Protein AF-A0A3A9C4X3-F1 (afdb_monomer_lite)

Foldseek 3Di:
DPVVVVVVVVVVVVVVVVVVVVVVVVVVVVVVVVVVVVCVVCVVVVVVVVVCCVVPVCLVVDDPVRSVVVVVVVCPDPVNVCVVVVVDPDDPD

Structure (mmCIF, N/CA/C/O backbone):
data_AF-A0A3A9C4X3-F1
#
_entry.id   AF-A0A3A9C4X3-F1
#
loop_
_atom_site.group_PDB
_atom_site.id
_atom_site.type_symbol
_atom_site.label_atom_id
_atom_site.label_alt_id
_atom_site.label_comp_id
_atom_site.label_asym_id
_atom_site.label_entity_id
_atom_site.label_seq_id
_atom_site.pdbx_PDB_ins_code
_atom_site.Cartn_x
_atom_site.Cartn_y
_atom_site.Cartn_z
_atom_site.occupancy
_atom_site.B_iso_or_equiv
_atom_site.auth_seq_id
_atom_site.auth_comp_id
_atom_site.auth_asym_id
_atom_site.auth_atom_id
_atom_site.pdbx_PDB_model_num
ATOM 1 N N . MET A 1 1 ? -32.683 1.850 58.823 1.00 48.78 1 MET A N 1
ATOM 2 C CA . MET A 1 1 ? -32.042 1.003 57.793 1.00 48.78 1 MET A CA 1
ATOM 3 C C . MET A 1 1 ? -32.322 1.586 56.408 1.00 48.78 1 MET A C 1
ATOM 5 O O . MET A 1 1 ? -33.384 1.335 55.857 1.00 48.78 1 MET A O 1
ATOM 9 N N . ILE A 1 2 ? -31.422 2.428 55.886 1.00 55.81 2 ILE A N 1
ATOM 10 C CA . ILE A 1 2 ? -31.517 3.047 54.539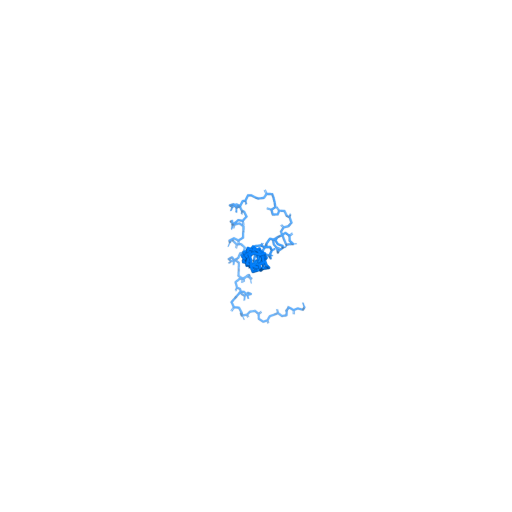 1.00 55.81 2 ILE A CA 1
ATOM 11 C C . ILE A 1 2 ? -30.215 2.821 53.727 1.00 55.81 2 ILE A C 1
ATOM 13 O O . ILE A 1 2 ? -30.126 3.194 52.563 1.00 55.81 2 ILE A O 1
ATOM 17 N N . GLU A 1 3 ? -29.208 2.146 54.288 1.00 57.22 3 GLU A N 1
ATOM 18 C CA . GLU A 1 3 ? -27.892 1.980 53.643 1.00 57.22 3 GLU A CA 1
ATOM 19 C C . GLU A 1 3 ? -27.916 1.042 52.421 1.00 57.22 3 GLU A C 1
ATOM 21 O O . GLU A 1 3 ? -27.266 1.325 51.417 1.00 57.22 3 GLU A O 1
ATOM 26 N N . SER A 1 4 ? -28.776 0.017 52.408 1.00 60.19 4 SER A N 1
ATOM 27 C CA . SER A 1 4 ? -28.790 -1.010 51.349 1.00 60.19 4 SER A CA 1
ATOM 28 C C . SER A 1 4 ? -29.157 -0.497 49.946 1.00 60.19 4 SER A C 1
ATOM 30 O O . SER A 1 4 ? -28.659 -1.009 48.938 1.00 60.19 4 SER A O 1
ATOM 32 N N . LYS A 1 5 ? -30.005 0.537 49.843 1.00 60.47 5 LYS A N 1
ATOM 33 C CA . LYS A 1 5 ? -30.401 1.117 48.545 1.00 60.47 5 LYS A CA 1
ATOM 34 C C . LYS A 1 5 ? -29.268 1.918 47.893 1.00 60.47 5 LYS A C 1
ATOM 36 O O . LYS A 1 5 ? -29.183 1.956 46.667 1.00 60.47 5 LYS A O 1
ATOM 41 N N . ASN A 1 6 ? -28.384 2.522 48.690 1.00 64.25 6 ASN A N 1
ATOM 42 C CA . ASN A 1 6 ? -27.268 3.328 48.190 1.00 64.25 6 ASN A CA 1
ATOM 43 C C . ASN A 1 6 ? -26.115 2.441 47.683 1.00 64.25 6 ASN A C 1
ATOM 45 O O . ASN A 1 6 ? -25.544 2.700 46.624 1.00 64.25 6 ASN A O 1
ATOM 49 N N . ASP A 1 7 ? -25.839 1.330 48.370 1.00 63.06 7 ASP A N 1
ATOM 50 C CA . ASP A 1 7 ? -24.816 0.366 47.943 1.00 63.06 7 ASP A CA 1
ATOM 51 C C . ASP A 1 7 ? -25.180 -0.344 46.634 1.00 63.06 7 ASP A C 1
ATOM 53 O O . ASP A 1 7 ? -24.323 -0.561 45.774 1.00 63.06 7 ASP A O 1
ATOM 57 N N . THR A 1 8 ? -26.469 -0.626 46.428 1.00 65.12 8 THR A N 1
ATOM 58 C CA . THR A 1 8 ? -26.966 -1.206 45.169 1.00 65.12 8 THR A CA 1
ATOM 59 C C . THR A 1 8 ? -26.758 -0.244 43.989 1.00 65.12 8 THR A C 1
ATOM 61 O O . THR A 1 8 ? -26.325 -0.667 42.916 1.00 65.12 8 THR A O 1
ATOM 64 N N . SER A 1 9 ? -26.979 1.060 44.202 1.00 76.06 9 SER A N 1
ATOM 65 C CA . SER A 1 9 ? -26.746 2.115 43.202 1.00 76.06 9 SER A CA 1
ATOM 66 C C . SER A 1 9 ? -25.261 2.254 42.832 1.00 76.06 9 SER A C 1
ATOM 68 O O . SER A 1 9 ? -24.903 2.261 41.654 1.00 76.06 9 SER A O 1
ATOM 70 N N . LYS A 1 10 ? -24.365 2.250 43.830 1.00 82.88 10 LYS A N 1
ATOM 71 C CA . LYS A 1 10 ? -22.907 2.306 43.611 1.00 82.88 10 LYS A CA 1
ATOM 72 C C . LYS A 1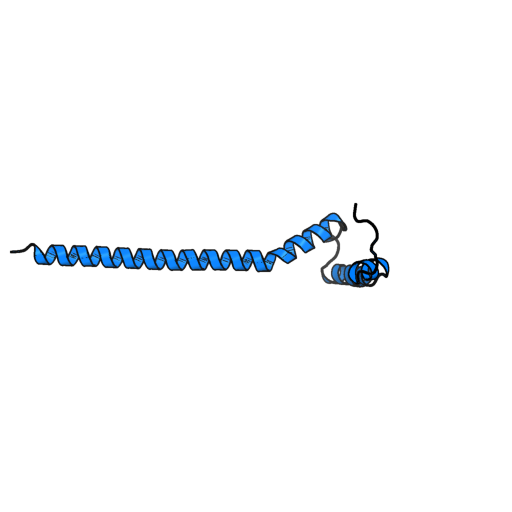 10 ? -22.367 1.074 42.883 1.00 82.88 10 LYS A C 1
ATOM 74 O O . LYS A 1 10 ? -21.444 1.183 42.077 1.00 82.88 10 LYS A O 1
ATOM 79 N N . ASN A 1 11 ? -22.921 -0.105 43.160 1.00 86.81 11 ASN A N 1
ATOM 80 C CA . ASN A 1 11 ? -22.529 -1.336 42.473 1.00 86.81 11 ASN A CA 1
ATOM 81 C C . ASN A 1 11 ? -22.956 -1.327 40.999 1.00 86.81 11 ASN A C 1
ATOM 83 O O . ASN A 1 11 ? -22.187 -1.766 40.142 1.00 86.81 11 ASN A O 1
ATOM 87 N N . LEU A 1 12 ? -24.130 -0.768 40.693 1.00 86.25 12 LEU A N 1
ATOM 88 C CA . LEU A 1 12 ? -24.597 -0.588 39.319 1.00 86.25 12 LEU A CA 1
ATOM 89 C C . LEU A 1 12 ? -23.698 0.376 38.531 1.00 86.25 12 LEU A C 1
ATOM 91 O O . LEU A 1 12 ? -23.306 0.071 37.405 1.00 86.25 12 LEU A O 1
ATOM 95 N N . GLU A 1 13 ? -23.314 1.504 39.132 1.00 89.31 13 GLU A N 1
ATOM 96 C CA . GLU A 1 13 ? -22.411 2.479 38.507 1.00 89.31 13 GLU A CA 1
ATOM 97 C C . GLU A 1 13 ? -21.036 1.868 38.197 1.00 89.31 13 GLU A C 1
ATOM 99 O O . GLU A 1 13 ? -20.531 1.991 37.077 1.00 89.31 13 GLU A O 1
ATOM 104 N N . LYS A 1 14 ? -20.468 1.112 39.146 1.00 91.50 14 LYS A N 1
ATOM 105 C CA . LYS A 1 14 ? -19.216 0.368 38.934 1.00 91.50 14 LYS A CA 1
ATOM 106 C C . LYS A 1 14 ? -19.336 -0.655 37.803 1.00 91.50 14 LYS A C 1
ATOM 108 O O . LYS A 1 14 ? -18.418 -0.769 36.990 1.00 91.50 14 LYS A O 1
ATOM 113 N N . ALA A 1 15 ? -20.455 -1.379 37.718 1.00 91.25 15 ALA A N 1
ATOM 114 C CA . ALA A 1 15 ? -20.694 -2.347 36.648 1.00 91.25 15 ALA A CA 1
ATOM 115 C C . ALA A 1 15 ? -20.790 -1.670 35.268 1.00 91.25 15 ALA A C 1
ATOM 117 O O . ALA A 1 15 ? -20.189 -2.144 34.301 1.00 91.25 15 ALA A O 1
ATOM 118 N N . LEU A 1 16 ? -21.472 -0.523 35.176 1.00 92.44 16 LEU A N 1
ATOM 119 C CA . LEU A 1 16 ? -21.555 0.272 33.945 1.00 92.44 16 LEU A CA 1
ATOM 120 C C . LEU A 1 16 ? -20.189 0.829 33.528 1.00 92.44 16 LEU A C 1
ATOM 122 O O . LEU A 1 16 ? -19.830 0.790 32.348 1.00 92.44 16 LEU A O 1
ATOM 126 N N . GLN A 1 17 ? -19.395 1.303 34.488 1.00 94.56 17 GLN A N 1
ATOM 127 C CA . GLN A 1 17 ? -18.044 1.791 34.225 1.00 94.56 17 GLN A CA 1
ATOM 128 C C . GLN A 1 17 ? -17.126 0.669 33.720 1.00 94.56 17 GLN A C 1
ATOM 130 O O . GLN A 1 17 ? -16.389 0.867 32.750 1.00 94.56 17 GLN A O 1
ATOM 135 N N . ALA A 1 18 ? -17.212 -0.522 34.320 1.00 94.25 18 ALA A N 1
ATOM 136 C CA . ALA A 1 18 ? -16.475 -1.701 33.875 1.00 94.25 18 ALA A CA 1
ATOM 137 C C . ALA A 1 18 ? -16.870 -2.118 32.448 1.00 94.25 18 ALA A C 1
ATOM 139 O O . ALA A 1 18 ? -15.994 -2.392 31.625 1.00 94.25 18 ALA A O 1
ATOM 140 N N . LEU A 1 19 ? -18.167 -2.090 32.119 1.00 94.44 19 LEU A N 1
ATOM 141 C CA . LEU A 1 19 ? -18.663 -2.383 30.772 1.00 94.44 19 LEU A CA 1
ATOM 142 C C . LEU A 1 19 ? -18.136 -1.376 29.742 1.00 94.44 19 LEU A C 1
ATOM 144 O O . LEU A 1 19 ? -17.622 -1.777 28.696 1.00 94.44 19 LEU A O 1
ATOM 148 N N . LYS A 1 20 ? -18.174 -0.077 30.059 1.00 95.50 20 LYS A N 1
ATOM 149 C CA . LYS A 1 20 ? -17.622 0.977 29.194 1.00 95.50 20 LYS A CA 1
ATOM 150 C C . LYS A 1 20 ? -16.122 0.790 28.967 1.00 95.50 20 LYS A C 1
ATOM 152 O O . LYS A 1 20 ? -15.636 0.912 27.842 1.00 95.50 20 LYS A O 1
ATOM 157 N N . GLN A 1 21 ? -15.378 0.447 30.016 1.00 95.50 21 GLN A N 1
ATOM 158 C CA . GLN A 1 21 ? -13.946 0.189 29.906 1.00 95.50 21 GLN A CA 1
ATOM 159 C C . GLN A 1 21 ? -13.655 -1.060 29.061 1.00 95.50 21 GLN A C 1
ATOM 161 O O . GLN A 1 21 ? -12.734 -1.041 28.243 1.00 95.50 21 GLN A O 1
ATOM 166 N N . ALA A 1 22 ? -14.439 -2.129 29.216 1.00 94.75 22 ALA A N 1
ATOM 167 C CA . ALA A 1 22 ? -14.310 -3.340 28.412 1.00 94.75 22 ALA A CA 1
ATOM 168 C C . ALA A 1 22 ? -14.583 -3.064 26.924 1.00 94.75 22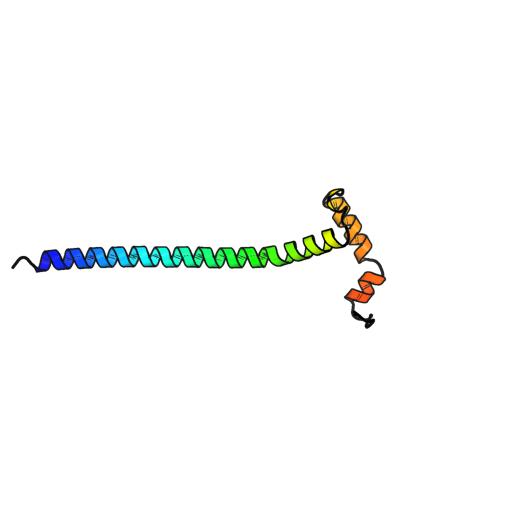 ALA A C 1
ATOM 170 O O . ALA A 1 22 ? -13.785 -3.460 26.073 1.00 94.75 22 ALA A O 1
ATOM 171 N N . GLN A 1 23 ? -15.636 -2.305 26.605 1.00 96.12 23 GLN A N 1
ATOM 172 C CA . GLN A 1 23 ? -15.930 -1.875 25.233 1.00 96.12 23 GLN A CA 1
ATOM 173 C C . GLN A 1 23 ? -14.781 -1.054 24.634 1.00 96.12 23 GLN A C 1
ATOM 175 O O . GLN A 1 23 ? -14.365 -1.306 23.501 1.00 96.12 23 GLN A O 1
ATOM 180 N N . GLN A 1 24 ? -14.203 -0.131 25.410 1.00 96.12 24 GLN A N 1
ATOM 181 C CA . GLN A 1 24 ? -13.047 0.653 24.974 1.00 96.12 24 GLN A CA 1
ATOM 182 C C . GLN A 1 24 ? -11.830 -0.238 24.676 1.00 96.12 24 GLN A C 1
ATOM 184 O O . GLN A 1 24 ? -11.141 -0.023 23.679 1.00 96.12 24 GLN A O 1
ATOM 189 N N . ARG A 1 25 ? -11.567 -1.260 25.503 1.00 96.62 25 ARG A N 1
ATOM 190 C CA . ARG A 1 25 ? -10.472 -2.222 25.274 1.00 96.62 25 ARG A CA 1
ATOM 191 C C . ARG A 1 25 ? -10.675 -3.004 23.977 1.00 96.62 25 ARG A C 1
ATOM 193 O O . ARG A 1 25 ? -9.736 -3.113 23.195 1.00 96.62 25 ARG A O 1
ATOM 200 N N . VAL A 1 26 ? -11.894 -3.477 23.713 1.00 94.50 26 VAL A N 1
ATOM 201 C CA . VAL A 1 26 ? -12.231 -4.188 22.467 1.00 94.50 26 VAL A CA 1
ATOM 202 C C . VAL A 1 26 ? -12.042 -3.283 21.246 1.00 94.50 26 VAL A C 1
ATOM 204 O O . VAL A 1 26 ? -11.428 -3.696 20.262 1.00 94.50 26 VAL A O 1
ATOM 207 N N . ALA A 1 27 ? -12.506 -2.031 21.311 1.00 95.81 27 ALA A N 1
ATOM 208 C CA . ALA A 1 27 ? -12.321 -1.063 20.231 1.00 95.81 27 ALA A CA 1
ATOM 209 C C . ALA A 1 27 ? -10.832 -0.767 19.967 1.00 95.81 27 ALA A C 1
ATOM 211 O O . ALA A 1 27 ? -10.393 -0.748 18.813 1.00 95.81 27 ALA A O 1
ATOM 212 N N . ASN A 1 28 ? -10.041 -0.593 21.029 1.00 96.25 28 ASN A N 1
ATOM 213 C CA . ASN A 1 28 ? -8.603 -0.354 20.932 1.00 96.25 28 ASN A CA 1
ATOM 214 C C . ASN A 1 28 ? -7.862 -1.555 20.322 1.00 96.25 28 ASN A C 1
ATOM 216 O O . ASN A 1 28 ? -7.012 -1.368 19.448 1.00 96.25 28 ASN A O 1
ATOM 220 N N . GLU A 1 29 ? -8.205 -2.782 20.722 1.00 94.75 29 GLU A N 1
ATOM 221 C CA . GLU A 1 29 ? -7.585 -3.990 20.168 1.00 94.75 29 GLU A CA 1
ATOM 222 C C . GLU A 1 29 ? -7.953 -4.174 18.689 1.00 94.75 29 GLU A C 1
ATOM 224 O O . GLU A 1 29 ? -7.082 -4.445 17.861 1.00 94.75 29 GLU A O 1
ATOM 229 N N . LYS A 1 30 ? -9.212 -3.903 18.312 1.00 96.62 30 LYS A N 1
ATOM 230 C CA . LYS A 1 30 ? -9.648 -3.916 16.906 1.00 96.62 30 LYS A CA 1
ATOM 231 C C . LYS A 1 30 ? -8.876 -2.898 16.061 1.00 96.62 30 LYS A C 1
ATOM 233 O O . LYS A 1 30 ? -8.444 -3.219 14.953 1.00 96.62 30 LYS A O 1
ATOM 238 N N . LYS A 1 31 ? -8.635 -1.690 16.587 1.00 96.38 31 LYS A N 1
ATOM 239 C CA . LYS A 1 31 ? -7.810 -0.669 15.916 1.00 96.38 31 LYS A CA 1
ATOM 240 C C . LYS A 1 31 ? -6.370 -1.152 15.717 1.00 96.38 31 LYS A C 1
ATOM 242 O O . LYS A 1 31 ? -5.833 -1.020 14.618 1.00 96.38 31 LYS A O 1
ATOM 247 N N . LYS A 1 32 ? -5.763 -1.752 16.745 1.00 96.44 32 LYS A N 1
ATOM 248 C CA . LYS A 1 32 ? -4.393 -2.289 16.695 1.00 96.44 32 LYS A CA 1
ATOM 249 C C . LYS A 1 32 ? -4.257 -3.425 15.679 1.00 96.44 32 LYS A C 1
ATOM 251 O O . LYS A 1 32 ? -3.282 -3.459 14.929 1.00 96.44 32 LYS A O 1
ATOM 256 N N . GLN A 1 33 ? -5.233 -4.330 15.621 1.00 94.38 33 GLN A N 1
ATOM 257 C CA . GLN A 1 33 ? -5.271 -5.393 14.614 1.00 94.38 33 GLN A CA 1
ATOM 258 C C . GLN A 1 33 ? -5.381 -4.822 13.197 1.00 94.38 33 GLN A C 1
ATOM 260 O O . GLN A 1 33 ? -4.639 -5.243 12.311 1.00 94.38 33 GLN A O 1
ATOM 265 N N . ASN A 1 34 ? -6.236 -3.818 12.993 1.00 95.62 34 ASN A N 1
ATOM 266 C CA . ASN A 1 34 ? -6.396 -3.194 11.683 1.00 95.62 34 ASN A CA 1
ATOM 267 C C . ASN A 1 34 ? -5.125 -2.460 11.223 1.00 95.62 34 ASN A C 1
ATOM 269 O O . ASN A 1 34 ? -4.744 -2.535 10.058 1.00 95.62 34 ASN A O 1
ATOM 273 N N . GLU A 1 35 ? -4.420 -1.790 12.137 1.00 94.31 35 GLU A N 1
ATOM 274 C CA . GLU A 1 35 ? -3.150 -1.138 11.813 1.00 94.31 35 GLU A CA 1
ATOM 275 C C . GLU A 1 35 ? -2.062 -2.153 11.439 1.00 94.31 35 GLU A C 1
ATOM 277 O O . GLU A 1 35 ? -1.341 -1.943 10.462 1.00 94.31 35 GLU A O 1
ATOM 282 N N . LYS A 1 36 ? -1.961 -3.268 12.176 1.00 95.06 36 LYS A N 1
ATOM 283 C CA . LYS A 1 36 ? -1.041 -4.364 11.838 1.00 95.06 36 LYS A CA 1
ATOM 284 C C . LYS A 1 36 ? -1.348 -4.942 10.459 1.00 95.06 36 LYS A C 1
ATOM 286 O O . LYS A 1 36 ? -0.428 -5.102 9.662 1.00 95.06 36 LYS A O 1
ATOM 291 N N . LYS A 1 37 ? -2.628 -5.189 10.167 1.00 94.69 37 LYS A N 1
ATOM 292 C CA . LYS A 1 37 ? -3.088 -5.678 8.864 1.00 94.69 37 LYS A CA 1
ATOM 293 C C . LYS A 1 37 ? -2.693 -4.715 7.739 1.00 94.69 37 LYS A C 1
ATOM 295 O O . LYS A 1 37 ? -2.004 -5.126 6.814 1.00 94.69 37 LYS A O 1
ATOM 300 N N . ARG A 1 38 ? -2.993 -3.419 7.883 1.00 94.00 38 ARG A N 1
ATOM 301 C CA . ARG A 1 38 ? -2.626 -2.386 6.897 1.00 94.00 38 ARG A CA 1
ATOM 302 C C . ARG A 1 38 ? -1.114 -2.298 6.669 1.00 94.00 38 ARG A C 1
ATOM 304 O O . ARG A 1 38 ? -0.669 -2.133 5.536 1.00 94.00 38 ARG A O 1
ATOM 311 N N . LYS A 1 39 ? -0.310 -2.380 7.737 1.00 93.00 39 LYS A N 1
ATOM 312 C CA . LYS A 1 39 ? 1.159 -2.367 7.627 1.00 93.00 39 LYS A CA 1
ATOM 313 C C . LYS A 1 39 ? 1.670 -3.586 6.864 1.00 93.00 39 LYS A C 1
ATOM 315 O O . LYS A 1 39 ? 2.524 -3.413 6.005 1.00 93.00 39 LYS A O 1
ATOM 320 N N . ALA A 1 40 ? 1.133 -4.773 7.142 1.00 93.12 40 ALA A N 1
ATOM 321 C CA . ALA A 1 40 ? 1.510 -5.998 6.444 1.00 93.12 40 ALA A CA 1
ATOM 322 C C . ALA A 1 40 ? 1.128 -5.951 4.955 1.00 93.12 40 ALA A C 1
ATOM 324 O O . ALA A 1 40 ? 1.968 -6.218 4.102 1.00 93.12 40 ALA A O 1
ATOM 325 N N . GLU A 1 41 ? -0.098 -5.529 4.637 1.00 92.81 41 GLU A N 1
ATOM 326 C CA . GLU A 1 41 ? -0.600 -5.436 3.257 1.00 92.81 41 GLU A CA 1
ATOM 327 C C . GLU A 1 41 ? 0.178 -4.420 2.407 1.00 92.81 41 GLU A C 1
ATOM 329 O O . GLU A 1 41 ? 0.417 -4.644 1.221 1.00 92.81 41 GLU A O 1
ATOM 334 N N . ASN A 1 42 ? 0.618 -3.312 3.009 1.00 95.12 42 ASN A N 1
ATOM 335 C CA . ASN A 1 42 ? 1.367 -2.277 2.296 1.00 95.12 42 ASN A CA 1
ATOM 336 C C . ASN A 1 42 ? 2.886 -2.485 2.319 1.00 95.12 42 ASN A C 1
ATOM 338 O O . ASN A 1 42 ? 3.593 -1.791 1.591 1.00 95.12 42 ASN A O 1
ATOM 342 N N . HIS A 1 43 ? 3.406 -3.411 3.130 1.00 94.56 43 HIS A N 1
ATOM 343 C CA . HIS A 1 43 ? 4.847 -3.575 3.322 1.00 94.56 43 HIS A CA 1
ATOM 344 C C . HIS A 1 43 ? 5.580 -3.838 2.002 1.00 94.56 43 HIS A C 1
ATOM 346 O O . HIS A 1 43 ? 6.531 -3.130 1.671 1.00 94.56 43 HIS A O 1
ATOM 352 N N . HIS A 1 44 ? 5.089 -4.799 1.215 1.00 90.88 44 HIS A N 1
ATOM 353 C CA . HIS A 1 44 ? 5.697 -5.145 -0.067 1.00 90.88 44 HIS A CA 1
ATOM 354 C C . HIS A 1 44 ? 5.651 -3.974 -1.061 1.00 90.88 44 HIS A C 1
ATOM 356 O O . HIS A 1 44 ? 6.639 -3.708 -1.736 1.00 90.88 44 HIS A O 1
ATOM 362 N N . LYS A 1 45 ? 4.552 -3.207 -1.086 1.00 91.62 45 LYS A N 1
ATOM 363 C CA . LYS A 1 45 ? 4.407 -2.037 -1.969 1.00 91.62 45 LYS A CA 1
ATOM 364 C C . LYS A 1 45 ? 5.469 -0.973 -1.692 1.00 91.62 45 LYS A C 1
ATOM 366 O O . LYS A 1 45 ? 6.046 -0.435 -2.630 1.00 91.62 45 LYS A O 1
ATOM 371 N N . TYR A 1 46 ? 5.763 -0.700 -0.418 1.00 93.50 46 TYR A N 1
ATOM 372 C CA . TYR A 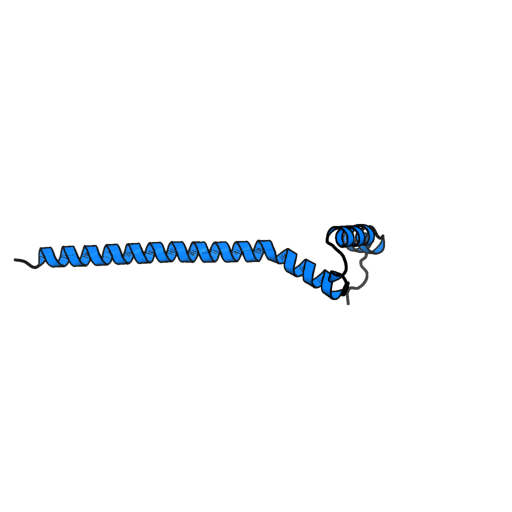1 46 ? 6.808 0.259 -0.051 1.00 93.50 46 TYR A CA 1
ATOM 373 C C . TYR A 1 46 ? 8.208 -0.213 -0.447 1.00 93.50 46 TYR A C 1
ATOM 375 O O . TYR A 1 46 ? 9.003 0.596 -0.922 1.00 93.50 46 TYR A O 1
ATOM 383 N N . ILE A 1 47 ? 8.500 -1.508 -0.293 1.00 91.94 47 ILE A N 1
ATOM 384 C CA . ILE A 1 47 ? 9.775 -2.086 -0.740 1.00 91.94 47 ILE A CA 1
ATOM 385 C C . ILE A 1 47 ? 9.911 -1.944 -2.259 1.00 91.94 47 ILE A C 1
ATOM 387 O O . ILE A 1 47 ? 10.917 -1.418 -2.733 1.00 91.94 47 ILE A O 1
ATOM 391 N N . MET A 1 48 ? 8.888 -2.353 -3.014 1.00 89.69 48 MET A N 1
ATOM 392 C CA . MET A 1 48 ? 8.897 -2.283 -4.478 1.00 89.69 48 MET A CA 1
ATOM 393 C C . MET A 1 48 ? 9.052 -0.845 -4.979 1.00 89.69 48 MET A C 1
ATOM 395 O O . MET A 1 48 ? 9.914 -0.583 -5.814 1.00 89.69 48 MET A O 1
ATOM 399 N N . GLY A 1 49 ? 8.293 0.102 -4.419 1.00 91.00 49 GLY A N 1
ATOM 400 C CA . GLY A 1 49 ? 8.409 1.517 -4.774 1.00 91.00 49 GLY A CA 1
ATOM 401 C C . GLY A 1 49 ? 9.801 2.089 -4.488 1.00 91.00 49 GLY A C 1
ATOM 402 O O . GLY A 1 49 ? 10.361 2.789 -5.326 1.00 91.00 49 GLY A O 1
ATOM 403 N N . GLY A 1 50 ? 10.404 1.740 -3.346 1.00 93.50 50 GLY A N 1
ATOM 404 C CA . GLY A 1 50 ? 11.760 2.179 -3.004 1.00 93.50 50 GLY A CA 1
ATOM 405 C C . GLY A 1 50 ? 12.830 1.646 -3.963 1.00 93.50 50 GLY A C 1
ATOM 406 O O . GLY A 1 50 ? 13.735 2.388 -4.342 1.00 93.50 50 GLY A O 1
ATOM 407 N N . ILE A 1 51 ? 12.718 0.384 -4.390 1.00 92.12 51 ILE A N 1
ATOM 408 C CA . ILE A 1 51 ? 13.637 -0.220 -5.368 1.00 92.12 51 ILE A CA 1
ATOM 409 C C . ILE A 1 51 ? 13.496 0.464 -6.731 1.00 92.12 51 ILE A C 1
ATOM 411 O O . ILE A 1 51 ? 14.511 0.824 -7.328 1.00 92.12 51 ILE A O 1
ATOM 415 N N . ILE A 1 52 ? 12.259 0.686 -7.192 1.00 91.44 52 ILE A N 1
ATOM 416 C CA . ILE A 1 52 ? 11.995 1.360 -8.469 1.00 91.44 52 ILE A CA 1
ATOM 417 C C . ILE A 1 52 ? 12.589 2.770 -8.451 1.00 91.44 52 ILE A C 1
ATOM 419 O O . ILE A 1 52 ? 13.384 3.084 -9.323 1.00 91.44 52 ILE A O 1
ATOM 423 N N . VAL A 1 53 ? 12.316 3.590 -7.433 1.00 92.50 53 VAL A N 1
ATOM 424 C CA . VAL A 1 53 ? 12.850 4.967 -7.368 1.00 92.50 53 VAL A CA 1
ATOM 425 C C . VAL A 1 53 ? 14.381 4.994 -7.286 1.00 92.50 53 VAL A C 1
ATOM 427 O O . VAL A 1 53 ? 15.011 5.885 -7.851 1.00 92.50 53 VAL A O 1
ATOM 430 N N . LYS A 1 54 ? 15.001 4.021 -6.601 1.00 94.19 54 LYS A N 1
ATOM 431 C CA . L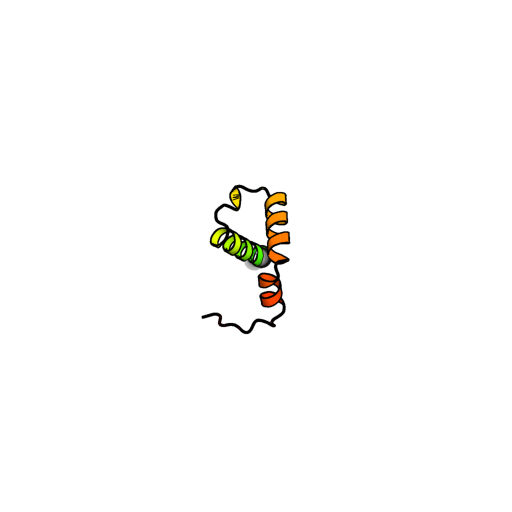YS A 1 54 ? 16.462 3.957 -6.447 1.00 94.19 54 LYS A CA 1
ATOM 432 C C . LYS A 1 54 ? 17.187 3.696 -7.768 1.00 94.19 54 LYS A C 1
ATOM 434 O O . LYS A 1 54 ? 18.230 4.299 -8.005 1.00 94.19 54 LYS A O 1
ATOM 439 N N . TYR A 1 55 ? 16.680 2.775 -8.584 1.00 91.00 55 TYR A N 1
ATOM 440 C CA . TYR A 1 55 ? 17.354 2.340 -9.815 1.00 91.00 55 TYR A CA 1
ATOM 441 C C . TYR A 1 55 ? 16.719 2.904 -11.089 1.00 91.00 55 TYR A C 1
ATOM 443 O O . TYR A 1 55 ? 17.335 2.856 -12.150 1.00 91.00 55 TYR A O 1
ATOM 451 N N . PHE A 1 56 ? 15.520 3.471 -10.983 1.00 91.19 56 PHE A N 1
ATOM 452 C CA . PHE A 1 56 ? 14.786 4.099 -12.070 1.00 91.19 56 PHE A CA 1
ATOM 453 C C . PHE A 1 56 ? 14.231 5.467 -11.623 1.00 91.19 56 PHE A C 1
ATOM 455 O O . PHE A 1 56 ? 13.035 5.611 -11.378 1.00 91.19 56 PHE A O 1
ATOM 462 N N . PRO A 1 57 ? 15.090 6.497 -11.488 1.00 90.00 57 PRO A N 1
ATOM 463 C CA . PRO A 1 57 ? 14.713 7.794 -10.910 1.00 90.00 57 PRO A CA 1
ATOM 464 C C . PRO A 1 57 ? 13.685 8.568 -11.749 1.00 90.00 57 PRO A C 1
ATOM 466 O O . PRO A 1 57 ? 12.920 9.367 -11.212 1.00 90.00 57 PRO A O 1
ATOM 469 N N . ASP A 1 58 ? 13.625 8.300 -13.053 1.00 91.69 58 ASP A N 1
ATOM 470 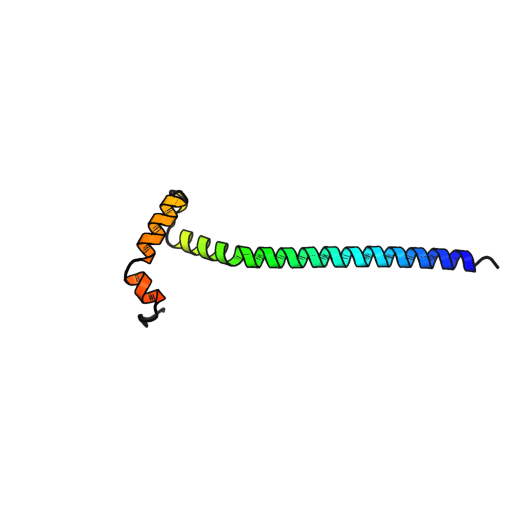C CA . ASP A 1 58 ? 12.642 8.887 -13.965 1.00 91.69 58 ASP A CA 1
ATOM 471 C C . ASP A 1 58 ? 11.324 8.092 -14.023 1.00 91.69 58 ASP A C 1
ATOM 473 O O . ASP A 1 58 ? 10.493 8.366 -14.886 1.00 91.69 58 ASP A O 1
ATOM 477 N N . CYS A 1 59 ? 11.087 7.138 -13.108 1.00 89.94 59 CYS A N 1
ATOM 478 C CA . CYS A 1 59 ? 9.880 6.301 -13.103 1.00 89.94 59 CYS A CA 1
ATOM 479 C C . CYS A 1 59 ? 8.572 7.106 -13.077 1.00 89.94 59 CYS A C 1
ATOM 481 O O . CYS A 1 59 ? 7.567 6.643 -13.595 1.00 89.94 59 CYS A O 1
ATOM 483 N N . TYR A 1 60 ? 8.587 8.317 -12.510 1.00 88.56 60 TYR A N 1
ATOM 484 C CA . TYR A 1 60 ? 7.421 9.206 -12.439 1.00 88.56 60 TYR A CA 1
ATOM 485 C C . TYR A 1 60 ? 7.070 9.899 -13.763 1.00 88.56 60 TYR A C 1
ATOM 487 O O . TYR A 1 60 ? 6.056 10.588 -13.829 1.00 88.56 60 TYR A O 1
ATOM 495 N N . ARG A 1 61 ? 7.908 9.769 -14.800 1.00 93.31 61 ARG A N 1
ATOM 496 C CA . ARG A 1 61 ? 7.613 10.296 -16.142 1.00 93.31 61 ARG A CA 1
ATOM 497 C C . ARG A 1 61 ? 6.745 9.358 -16.974 1.00 93.31 61 ARG A C 1
ATOM 499 O O . ARG A 1 61 ? 6.246 9.792 -18.003 1.00 93.31 61 ARG A O 1
ATOM 506 N N . TYR A 1 62 ? 6.615 8.111 -16.535 1.00 92.81 62 TYR A N 1
ATOM 507 C CA . TYR A 1 62 ? 5.865 7.064 -17.211 1.00 92.81 62 TYR A CA 1
ATOM 508 C C . TYR A 1 62 ? 4.551 6.841 -16.476 1.00 92.81 62 TYR A C 1
ATOM 510 O O . TYR A 1 62 ? 4.506 6.908 -15.242 1.00 92.81 62 TYR A O 1
ATOM 518 N N . ASP A 1 63 ? 3.490 6.563 -17.223 1.00 93.25 63 ASP A N 1
ATOM 519 C CA . ASP A 1 63 ? 2.265 6.060 -16.613 1.00 93.25 63 ASP A CA 1
ATOM 520 C C . ASP A 1 63 ? 2.422 4.593 -16.161 1.00 93.25 63 ASP A C 1
ATOM 522 O O . ASP A 1 63 ? 3.460 3.949 -16.351 1.00 93.25 63 ASP A O 1
ATOM 526 N N . GLU A 1 64 ? 1.402 4.069 -15.481 1.00 90.12 64 GLU A N 1
ATOM 527 C CA . GLU A 1 64 ? 1.433 2.706 -14.947 1.00 90.12 64 GLU A CA 1
ATOM 528 C C . GLU A 1 64 ? 1.614 1.654 -16.053 1.00 90.12 64 GLU A C 1
ATOM 530 O O . GLU A 1 64 ? 2.372 0.698 -15.868 1.00 90.12 64 GLU A O 1
ATOM 535 N N . ASP A 1 65 ? 0.976 1.837 -17.209 1.00 94.94 65 ASP A N 1
ATOM 536 C CA . ASP A 1 65 ? 1.021 0.882 -18.316 1.00 94.94 65 ASP A CA 1
ATOM 537 C C . ASP A 1 65 ? 2.396 0.882 -18.998 1.00 94.94 65 ASP A C 1
ATOM 539 O O . ASP A 1 65 ? 2.964 -0.181 -19.277 1.00 94.94 65 ASP A O 1
ATOM 543 N N . GLU A 1 66 ? 2.977 2.063 -19.210 1.00 94.81 66 GLU A N 1
ATOM 544 C CA . GLU A 1 66 ? 4.334 2.239 -19.722 1.00 94.81 66 GLU A CA 1
ATOM 545 C C . GLU A 1 66 ? 5.371 1.628 -18.778 1.00 94.81 66 GLU A C 1
ATOM 547 O O . GLU A 1 66 ? 6.243 0.866 -19.213 1.00 94.81 66 GLU A O 1
ATOM 552 N N . LEU A 1 67 ? 5.252 1.900 -17.475 1.00 92.06 67 LEU A N 1
ATOM 553 C CA . LEU A 1 67 ? 6.148 1.351 -16.465 1.00 92.06 67 LEU A CA 1
ATOM 554 C C . LEU A 1 67 ? 6.041 -0.178 -16.406 1.00 92.06 67 LEU A C 1
ATOM 556 O O . LEU A 1 67 ? 7.063 -0.870 -16.412 1.00 92.06 67 LEU A O 1
ATOM 560 N N . ASN A 1 68 ? 4.821 -0.720 -16.417 1.00 92.25 68 ASN A N 1
ATOM 561 C CA . ASN A 1 68 ? 4.577 -2.161 -16.450 1.00 92.25 68 ASN A CA 1
ATOM 562 C C . ASN A 1 68 ? 5.191 -2.807 -17.696 1.00 92.25 68 ASN A C 1
ATOM 564 O O . ASN A 1 68 ? 5.811 -3.871 -17.604 1.00 92.25 68 ASN A O 1
ATOM 568 N N . ARG A 1 69 ? 5.092 -2.150 -18.857 1.00 95.50 69 ARG A N 1
ATOM 569 C CA . ARG A 1 69 ? 5.705 -2.631 -20.097 1.00 95.50 69 ARG A CA 1
ATOM 570 C C . ARG A 1 69 ? 7.230 -2.653 -20.002 1.00 95.50 69 ARG A C 1
ATOM 572 O O . ARG A 1 69 ? 7.824 -3.689 -20.299 1.00 95.50 69 ARG A O 1
ATOM 579 N N . ILE A 1 70 ? 7.858 -1.570 -19.545 1.00 92.44 70 ILE A N 1
ATOM 580 C CA . ILE A 1 70 ? 9.318 -1.483 -19.357 1.00 92.44 70 ILE A CA 1
ATOM 581 C C . ILE A 1 70 ? 9.804 -2.581 -18.404 1.00 92.44 70 ILE A C 1
ATOM 583 O O . ILE A 1 70 ? 10.727 -3.327 -18.737 1.00 92.44 70 ILE A O 1
ATOM 587 N N . LEU A 1 71 ? 9.153 -2.723 -17.246 1.00 91.44 71 LEU A N 1
ATOM 588 C CA . LEU A 1 71 ? 9.506 -3.731 -16.247 1.00 91.44 71 LEU A CA 1
ATOM 589 C C . LEU A 1 71 ? 9.324 -5.154 -16.786 1.00 91.44 71 LEU A C 1
ATOM 591 O O . LEU A 1 71 ? 10.196 -5.995 -16.581 1.00 91.44 71 LEU A O 1
ATOM 595 N N . SER A 1 72 ? 8.239 -5.427 -17.518 1.00 93.44 72 SER A N 1
ATOM 596 C CA . SER A 1 72 ? 7.997 -6.752 -18.104 1.00 93.44 72 SER A CA 1
ATOM 597 C C . SER A 1 72 ? 9.102 -7.172 -19.080 1.00 93.44 72 SER A C 1
ATOM 599 O O . SER A 1 72 ? 9.553 -8.315 -19.035 1.00 93.44 72 SER A O 1
ATOM 601 N N . VAL A 1 73 ? 9.595 -6.242 -19.905 1.00 93.69 73 VAL A N 1
ATOM 602 C CA . VAL A 1 73 ? 10.686 -6.497 -20.857 1.00 93.69 73 VAL A CA 1
ATOM 603 C C . VAL A 1 73 ? 12.019 -6.645 -20.126 1.00 93.69 73 VAL A C 1
ATOM 605 O O . VAL A 1 73 ? 12.770 -7.578 -20.402 1.00 93.69 73 VAL A O 1
ATOM 608 N N . ALA A 1 74 ? 12.303 -5.773 -19.154 1.00 91.12 74 ALA A N 1
ATOM 609 C CA . ALA A 1 74 ? 13.534 -5.831 -18.368 1.00 91.12 74 ALA A CA 1
ATOM 610 C C . ALA A 1 74 ? 13.665 -7.159 -17.600 1.00 91.12 74 ALA A C 1
ATOM 612 O O . ALA A 1 74 ? 14.724 -7.787 -17.618 1.00 91.12 74 ALA A O 1
ATOM 613 N N . LEU A 1 75 ? 12.578 -7.644 -16.993 1.00 89.81 75 LEU A N 1
ATOM 614 C CA . LEU A 1 75 ? 12.559 -8.910 -16.250 1.00 89.81 75 LEU A CA 1
ATOM 615 C C . LEU A 1 75 ? 12.683 -10.150 -17.151 1.00 89.81 75 LEU A C 1
ATOM 617 O O . LEU A 1 75 ? 13.095 -11.209 -16.682 1.00 89.81 75 LEU A O 1
ATOM 621 N N . GLN A 1 76 ? 12.364 -10.031 -18.442 1.00 90.88 76 GLN A N 1
ATOM 622 C CA . GLN A 1 76 ? 12.568 -11.095 -19.431 1.00 90.88 76 GLN A CA 1
ATOM 623 C C . GLN A 1 76 ? 14.018 -11.191 -19.928 1.00 90.88 76 GLN A C 1
ATOM 625 O O . GLN A 1 76 ? 14.356 -12.132 -20.648 1.00 90.88 76 GLN A O 1
ATOM 630 N N . THR A 1 77 ? 14.893 -10.252 -19.558 1.00 92.19 77 THR A N 1
ATOM 631 C CA . THR A 1 77 ? 16.307 -10.324 -19.936 1.00 92.19 77 THR A CA 1
ATOM 632 C C . THR A 1 77 ? 16.996 -11.521 -19.279 1.00 92.19 77 THR A C 1
ATOM 634 O O . THR A 1 77 ? 16.707 -11.904 -18.142 1.00 92.19 77 THR A O 1
ATOM 637 N N . LYS A 1 78 ? 17.957 -12.117 -19.997 1.00 86.81 78 LYS A N 1
ATOM 638 C CA . LYS A 1 78 ? 18.705 -13.287 -19.511 1.00 86.81 78 LYS A CA 1
ATOM 639 C C . LYS A 1 78 ? 19.430 -13.004 -18.197 1.00 86.81 78 LYS A C 1
ATOM 641 O O . LYS A 1 78 ? 19.568 -13.908 -17.382 1.00 86.81 78 LYS A O 1
ATOM 646 N N . GLU A 1 79 ? 19.914 -11.783 -17.991 1.00 87.38 79 GLU A N 1
ATOM 647 C CA . GLU A 1 79 ? 20.607 -11.386 -16.761 1.00 87.38 79 GLU A CA 1
ATOM 648 C C . GLU A 1 79 ? 19.670 -11.463 -15.550 1.00 87.38 79 GLU A C 1
ATOM 650 O O . GLU A 1 79 ? 19.974 -12.167 -14.586 1.00 87.38 79 GLU A O 1
ATOM 655 N N . CYS A 1 80 ? 18.479 -10.856 -15.630 1.00 87.19 80 CYS A N 1
ATOM 656 C CA . CYS A 1 80 ? 17.474 -10.942 -14.568 1.00 87.19 80 CYS A CA 1
ATOM 657 C C . CYS A 1 80 ? 16.992 -12.382 -14.335 1.00 87.19 80 CYS A C 1
ATOM 659 O O . CYS A 1 80 ? 16.868 -12.823 -13.189 1.00 87.19 80 CYS A O 1
ATOM 661 N N . GLN A 1 81 ? 16.768 -13.147 -15.408 1.00 86.00 81 GLN A N 1
ATOM 662 C CA . GLN A 1 81 ? 16.326 -14.538 -15.306 1.00 86.00 81 GLN A CA 1
ATOM 663 C C . GLN A 1 81 ? 17.359 -15.418 -14.594 1.00 86.00 81 GLN A C 1
ATOM 665 O O . GLN A 1 81 ? 16.985 -16.155 -13.681 1.00 86.00 81 GLN A O 1
ATOM 670 N N . GLN A 1 82 ? 18.646 -15.303 -14.937 1.00 84.06 82 GLN A N 1
ATOM 671 C CA . GLN A 1 82 ? 19.733 -16.075 -14.316 1.00 84.06 82 GLN A CA 1
ATOM 672 C C . GLN A 1 82 ? 19.880 -15.794 -12.815 1.00 84.06 82 GLN A C 1
ATOM 674 O O . GLN A 1 82 ? 20.109 -16.722 -12.037 1.00 84.06 82 GLN A O 1
ATOM 679 N N . ILE A 1 83 ? 19.700 -14.533 -12.407 1.00 83.44 83 ILE A N 1
ATOM 680 C CA . ILE A 1 83 ? 19.698 -14.131 -10.995 1.00 83.44 83 ILE A CA 1
ATOM 681 C C . ILE A 1 83 ? 18.493 -14.752 -10.268 1.00 83.44 83 ILE A C 1
ATOM 683 O O . ILE A 1 83 ? 18.642 -15.286 -9.172 1.00 83.44 83 ILE A O 1
ATOM 687 N N . SER A 1 84 ? 17.307 -14.749 -10.890 1.00 74.62 84 SER A N 1
ATOM 688 C CA . SER A 1 84 ? 16.076 -15.282 -10.281 1.00 74.62 84 SER A CA 1
ATOM 689 C C . SER A 1 84 ? 16.009 -16.817 -10.196 1.00 74.62 84 SER A C 1
ATOM 691 O O . SER A 1 84 ? 15.408 -17.348 -9.266 1.00 74.62 84 SER A O 1
ATOM 693 N N . THR A 1 85 ? 16.644 -17.542 -11.127 1.00 71.31 85 THR A N 1
ATOM 694 C CA . THR A 1 85 ? 16.652 -19.023 -11.168 1.00 71.31 85 THR A CA 1
ATOM 695 C C . THR A 1 85 ? 17.832 -19.656 -10.422 1.00 71.31 85 THR A C 1
ATOM 697 O O . THR A 1 85 ? 17.979 -20.875 -10.429 1.00 71.31 85 THR A O 1
ATOM 700 N N . GLY A 1 86 ? 18.658 -18.859 -9.733 1.00 60.88 86 GLY A N 1
ATOM 701 C CA . GLY A 1 86 ? 19.664 -19.360 -8.788 1.00 60.88 86 GLY A CA 1
ATOM 702 C C . GLY A 1 86 ? 20.909 -20.008 -9.407 1.00 60.88 86 GLY A C 1
ATOM 703 O O . GLY A 1 86 ? 21.751 -20.516 -8.669 1.00 60.88 86 GLY A O 1
ATOM 704 N N . ASN A 1 87 ? 21.080 -19.954 -10.731 1.00 53.91 87 ASN A N 1
ATOM 705 C CA . ASN A 1 87 ? 22.281 -20.472 -11.402 1.00 53.91 87 ASN A CA 1
ATOM 706 C C . ASN A 1 87 ? 23.453 -19.471 -11.422 1.00 53.91 87 ASN A C 1
ATOM 708 O O . ASN A 1 87 ? 24.565 -19.834 -11.795 1.00 53.91 87 ASN A O 1
ATOM 712 N N . GLY A 1 88 ? 23.236 -18.231 -10.977 1.00 52.72 88 GLY A N 1
ATOM 713 C CA . GLY A 1 88 ? 24.275 -17.217 -10.804 1.00 52.72 88 GLY A CA 1
ATOM 714 C C . GLY A 1 88 ? 24.778 -17.130 -9.364 1.00 52.72 88 GLY A C 1
ATOM 715 O O . GLY A 1 88 ? 24.507 -16.147 -8.681 1.00 52.72 88 GLY A O 1
ATOM 716 N N . LYS A 1 89 ? 25.542 -18.121 -8.885 1.00 52.16 89 LYS A N 1
ATOM 717 C CA . LYS A 1 89 ? 26.458 -17.889 -7.751 1.00 52.16 89 LYS A CA 1
ATOM 718 C C . LYS A 1 89 ? 27.613 -17.011 -8.242 1.00 52.16 89 LYS A C 1
ATOM 720 O O . LYS A 1 89 ? 28.682 -17.511 -8.569 1.00 52.16 89 LYS A O 1
ATOM 725 N N . GLY A 1 90 ? 27.374 -15.709 -8.326 1.00 53.19 90 GLY A N 1
ATOM 726 C CA . GLY A 1 90 ? 28.387 -14.691 -8.576 1.00 53.19 90 GLY A CA 1
ATOM 727 C C . GLY A 1 90 ? 28.234 -13.594 -7.536 1.00 53.19 90 GLY A C 1
ATOM 728 O O . GLY A 1 90 ? 27.207 -12.928 -7.519 1.00 53.19 90 GLY A O 1
ATOM 729 N N . ASN A 1 91 ? 29.224 -13.496 -6.644 1.00 50.97 91 ASN A N 1
ATOM 730 C CA . ASN A 1 91 ? 29.438 -12.480 -5.608 1.00 50.97 91 ASN A CA 1
ATOM 731 C C . ASN A 1 91 ? 28.417 -11.334 -5.551 1.00 50.97 91 ASN A C 1
ATOM 733 O O . ASN A 1 91 ? 28.500 -10.377 -6.319 1.00 50.97 91 ASN A O 1
ATOM 737 N N . ILE A 1 92 ? 27.552 -11.372 -4.540 1.00 54.19 92 ILE A N 1
ATOM 738 C CA . ILE A 1 92 ? 27.043 -10.140 -3.942 1.00 54.19 92 ILE A CA 1
ATOM 739 C C . ILE A 1 92 ? 28.050 -9.801 -2.842 1.00 54.19 92 ILE A C 1
ATOM 741 O O . ILE A 1 92 ? 28.099 -10.488 -1.821 1.00 54.19 92 ILE A O 1
ATOM 745 N N . VAL A 1 93 ? 28.924 -8.838 -3.139 1.00 41.59 93 VAL A N 1
ATOM 746 C CA . VAL A 1 93 ? 29.808 -8.182 -2.162 1.00 41.59 93 VAL A CA 1
ATOM 747 C C . VAL A 1 93 ? 28.963 -7.299 -1.252 1.00 41.59 93 VAL A C 1
ATOM 749 O O . VAL A 1 93 ? 28.033 -6.650 -1.787 1.00 41.59 93 VAL A O 1
#

Secondary structure (DSSP, 8-state):
--HHHHHHHHHHHHHHHHHHHHHHHHHHHHHHHHHHHHHHHHHHHHHHHHHHHHH-TTGGGS-HHHHHHHHHHHHTSHHHHHHHTT-------

Radius of gyration: 29.14 Å; chains: 1; bounding box: 62×31×79 Å

Sequence (93 aa):
MIESKNDTSKNLEKALQALKQAQQRVANEKKKQNEKKRKAENHHKYIMGGIIVKYFPDCYRYDEDELNRILSVALQTKECQQISTGNGKGNIV

pLDDT: mean 85.44, std 14.36, range [41.59, 96.62]